Protein AF-A0A496SIJ0-F1 (afdb_monomer_lite)

Sequence (50 aa):
MSTRREREREAHRREILEAAGRVFARKGFAGATMDEIAQEAEFSKAALYF

Secondary structure (DSSP, 8-state):
---HHHHHHHHHHHHHHHHHHHHHHHHHHHH--HHHHHHHTT--GGGG--

Foldseek 3Di:
DDDPVRVVLVVLVVLLVVLVVVQCVVQNPVRHDLCSSCVSSVHDSVSVVD

Radius of gyration: 11.94 Å; chains: 1; bounding box: 29×20×30 Å

pLDDT: mean 94.7, std 5.95, range [65.88, 98.62]

Structure (mmCIF, N/CA/C/O backbone):
data_AF-A0A496SIJ0-F1
#
_entry.id   AF-A0A496SIJ0-F1
#
loop_
_atom_site.group_PDB
_atom_site.id
_atom_site.type_symbol
_atom_site.label_atom_id
_atom_site.label_alt_id
_atom_site.label_comp_id
_atom_site.label_asym_id
_atom_site.label_entity_id
_atom_site.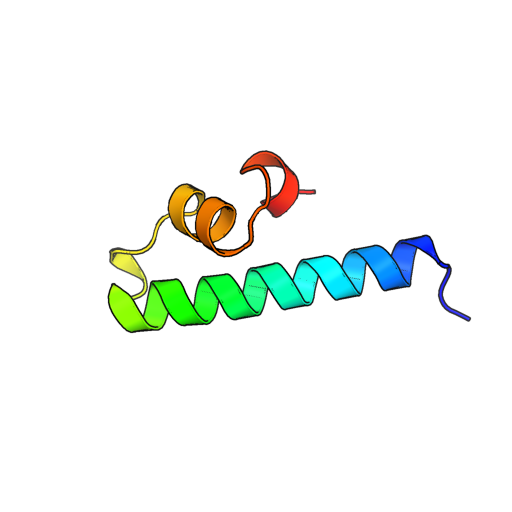label_seq_id
_atom_site.pdbx_PDB_ins_code
_atom_site.Cartn_x
_atom_site.Cartn_y
_atom_site.Cartn_z
_atom_site.occupancy
_atom_site.B_iso_or_equiv
_atom_site.auth_seq_id
_atom_site.auth_comp_id
_atom_site.auth_asym_id
_atom_site.auth_atom_id
_atom_site.pdbx_PDB_model_num
ATOM 1 N N . MET A 1 1 ? 18.597 -13.314 -17.200 1.00 65.88 1 MET A N 1
ATOM 2 C CA . MET A 1 1 ? 19.051 -12.066 -16.547 1.00 65.88 1 MET A CA 1
ATOM 3 C C . MET A 1 1 ? 17.851 -11.151 -16.421 1.00 65.88 1 MET A C 1
ATOM 5 O O . MET A 1 1 ? 17.191 -10.962 -17.433 1.00 65.88 1 MET A O 1
ATOM 9 N N . SER A 1 2 ? 17.548 -10.624 -15.232 1.00 76.19 2 SER A N 1
ATOM 10 C CA . SER A 1 2 ? 16.497 -9.608 -15.115 1.00 76.19 2 SER A CA 1
ATOM 11 C C . SER A 1 2 ? 16.987 -8.278 -15.678 1.00 76.19 2 SER A C 1
ATOM 13 O O . SER A 1 2 ? 18.160 -7.906 -15.539 1.00 76.19 2 SER A O 1
ATOM 15 N N . THR A 1 3 ? 16.097 -7.556 -16.339 1.00 93.31 3 THR A N 1
ATOM 16 C CA . THR A 1 3 ? 16.352 -6.199 -16.812 1.00 93.31 3 THR A CA 1
ATOM 17 C C . THR A 1 3 ? 16.483 -5.247 -15.622 1.00 93.31 3 THR A C 1
ATOM 19 O O . THR A 1 3 ? 16.012 -5.518 -14.515 1.00 93.31 3 THR A O 1
ATOM 22 N N . ARG A 1 4 ? 17.130 -4.096 -15.832 1.00 92.69 4 ARG A N 1
ATOM 23 C CA . ARG A 1 4 ? 17.193 -3.037 -14.811 1.00 92.69 4 ARG A CA 1
ATOM 24 C C . ARG A 1 4 ? 15.791 -2.640 -14.324 1.00 92.69 4 ARG A C 1
ATOM 26 O O . ARG A 1 4 ? 15.571 -2.553 -13.123 1.00 92.69 4 ARG A O 1
ATOM 33 N N . ARG A 1 5 ? 14.848 -2.509 -15.260 1.00 91.19 5 ARG A N 1
ATOM 34 C CA . ARG A 1 5 ? 13.450 -2.150 -14.998 1.00 91.19 5 ARG A CA 1
ATOM 35 C C . ARG A 1 5 ? 12.727 -3.170 -14.114 1.00 91.19 5 ARG A C 1
ATOM 37 O O . ARG A 1 5 ? 11.963 -2.786 -13.237 1.00 91.19 5 ARG A O 1
ATOM 44 N N . GLU A 1 6 ? 12.974 -4.464 -14.313 1.00 93.50 6 GLU A N 1
ATOM 45 C CA . GLU A 1 6 ? 12.390 -5.512 -13.462 1.00 93.50 6 GLU A CA 1
ATOM 46 C C . GLU A 1 6 ? 12.912 -5.445 -12.025 1.00 93.50 6 GLU A C 1
ATOM 48 O O . GLU A 1 6 ? 12.136 -5.630 -11.091 1.00 93.50 6 GLU A O 1
ATOM 53 N N . ARG A 1 7 ? 14.204 -5.140 -11.836 1.00 94.25 7 ARG A N 1
ATOM 54 C CA . ARG A 1 7 ? 14.785 -4.983 -10.493 1.00 94.25 7 ARG A CA 1
ATOM 55 C C . ARG A 1 7 ? 14.222 -3.777 -9.753 1.00 94.25 7 ARG A C 1
ATOM 57 O O . ARG A 1 7 ? 13.923 -3.899 -8.572 1.00 94.25 7 ARG A O 1
ATOM 64 N N . GLU A 1 8 ? 14.069 -2.648 -10.441 1.00 94.00 8 GLU A N 1
ATOM 65 C CA . GLU A 1 8 ? 13.466 -1.434 -9.874 1.00 94.00 8 GLU A CA 1
ATOM 66 C C . GLU A 1 8 ? 12.005 -1.690 -9.472 1.00 94.00 8 GLU A C 1
ATOM 68 O O . GLU A 1 8 ? 11.611 -1.393 -8.348 1.00 94.00 8 GLU A O 1
ATOM 73 N N . ARG A 1 9 ? 11.224 -2.364 -10.327 1.00 92.62 9 ARG A N 1
ATOM 74 C CA . ARG A 1 9 ? 9.842 -2.746 -10.003 1.00 92.62 9 ARG A CA 1
ATOM 75 C C . ARG A 1 9 ? 9.752 -3.672 -8.785 1.00 92.62 9 ARG A C 1
ATOM 77 O O . ARG A 1 9 ? 8.868 -3.499 -7.952 1.00 92.62 9 ARG A O 1
ATOM 84 N N . GLU A 1 10 ? 10.653 -4.644 -8.664 1.00 95.19 10 GLU A N 1
ATOM 85 C CA . GLU A 1 10 ? 10.679 -5.546 -7.506 1.00 95.19 10 GLU A CA 1
ATOM 86 C C . GLU A 1 10 ? 11.142 -4.842 -6.219 1.00 95.19 10 GLU A C 1
ATOM 88 O O . GLU A 1 10 ? 10.716 -5.200 -5.121 1.00 95.19 10 GLU A O 1
ATOM 93 N N . ALA A 1 11 ? 12.009 -3.831 -6.326 1.00 95.12 11 ALA A N 1
ATOM 94 C CA . ALA A 1 11 ? 12.377 -2.985 -5.193 1.00 95.12 11 ALA A CA 1
ATOM 95 C C . ALA A 1 11 ? 11.167 -2.182 -4.693 1.00 95.12 11 ALA A C 1
ATOM 97 O O . ALA A 1 11 ? 10.780 -2.347 -3.538 1.00 95.12 11 ALA A O 1
ATOM 98 N N . HIS A 1 12 ? 10.484 -1.454 -5.583 1.00 95.44 12 HIS A N 1
ATOM 99 C CA . HIS A 1 12 ? 9.279 -0.697 -5.223 1.00 95.44 12 HIS A CA 1
ATOM 100 C C . HIS A 1 12 ? 8.180 -1.597 -4.647 1.00 95.44 12 HIS A C 1
ATOM 102 O O . HIS A 1 12 ? 7.533 -1.255 -3.661 1.00 95.44 12 HIS A O 1
ATOM 108 N N . ARG A 1 13 ? 7.987 -2.796 -5.217 1.00 95.44 13 ARG A N 1
ATOM 109 C CA . ARG A 1 13 ? 7.024 -3.768 -4.684 1.00 95.44 13 ARG A CA 1
ATOM 110 C C . ARG A 1 13 ? 7.329 -4.123 -3.228 1.00 95.44 13 ARG A C 1
ATOM 112 O O . ARG A 1 13 ? 6.400 -4.228 -2.431 1.00 95.44 13 ARG A O 1
ATOM 119 N N . ARG A 1 14 ? 8.602 -4.323 -2.876 1.00 97.25 14 ARG A N 1
ATOM 120 C CA . ARG A 1 14 ? 9.000 -4.631 -1.495 1.00 97.25 14 ARG A CA 1
ATOM 121 C C . ARG A 1 14 ? 8.750 -3.456 -0.559 1.00 97.25 14 ARG A C 1
ATOM 123 O O . ARG A 1 14 ? 8.152 -3.668 0.489 1.00 97.25 14 ARG A O 1
ATOM 130 N N . GLU A 1 15 ? 9.106 -2.244 -0.966 1.00 97.62 15 GLU A N 1
ATOM 131 C CA . GLU A 1 15 ? 8.862 -1.023 -0.182 1.00 97.62 15 GLU A CA 1
ATOM 132 C C . GLU A 1 15 ? 7.368 -0.839 0.132 1.00 97.62 15 GLU A C 1
ATOM 134 O O . GLU A 1 15 ? 6.989 -0.625 1.286 1.00 97.62 15 GLU A O 1
ATOM 139 N N . ILE A 1 16 ? 6.502 -1.032 -0.870 1.00 97.50 16 ILE A N 1
ATOM 140 C CA . ILE A 1 16 ? 5.042 -0.969 -0.707 1.00 97.50 16 ILE A CA 1
ATOM 141 C C . ILE A 1 16 ? 4.542 -2.050 0.263 1.00 97.50 16 ILE A C 1
ATOM 143 O O . ILE A 1 16 ? 3.694 -1.772 1.111 1.00 97.50 16 ILE A O 1
ATOM 147 N N . LEU A 1 17 ? 5.046 -3.284 0.162 1.00 97.88 17 LEU A N 1
ATOM 148 C CA . LEU A 1 17 ? 4.632 -4.383 1.042 1.00 97.88 17 LEU A CA 1
ATOM 149 C C . LEU A 1 17 ? 5.066 -4.161 2.496 1.00 97.88 17 LEU A C 1
ATOM 151 O O . LEU A 1 17 ? 4.295 -4.442 3.414 1.00 97.88 17 LEU A O 1
ATOM 155 N N . GLU A 1 18 ? 6.268 -3.633 2.718 1.00 98.44 18 GLU A N 1
ATOM 156 C CA . GLU A 1 18 ? 6.746 -3.288 4.057 1.00 98.44 18 GLU A CA 1
ATOM 157 C C . GLU A 1 18 ? 5.921 -2.155 4.676 1.00 98.44 18 GLU A C 1
ATOM 159 O O . GLU A 1 18 ? 5.503 -2.253 5.833 1.00 98.44 18 GLU A O 1
ATOM 1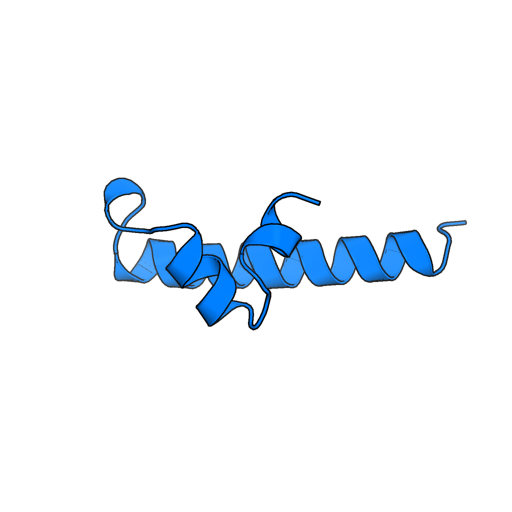64 N N . ALA A 1 19 ? 5.628 -1.107 3.901 1.00 98.38 19 ALA A N 1
ATOM 165 C CA . ALA A 1 19 ? 4.743 -0.023 4.316 1.00 98.38 19 ALA A CA 1
ATOM 166 C C . ALA A 1 19 ? 3.337 -0.533 4.654 1.00 98.38 19 ALA A C 1
ATOM 168 O O . ALA A 1 19 ? 2.800 -0.220 5.719 1.00 98.38 19 ALA A O 1
ATOM 169 N N . ALA A 1 20 ? 2.770 -1.394 3.804 1.00 98.31 20 ALA A N 1
ATOM 170 C CA . ALA A 1 20 ? 1.485 -2.032 4.058 1.00 98.31 20 ALA A CA 1
ATOM 171 C C . ALA A 1 20 ? 1.499 -2.819 5.375 1.00 98.31 20 ALA A C 1
ATOM 173 O 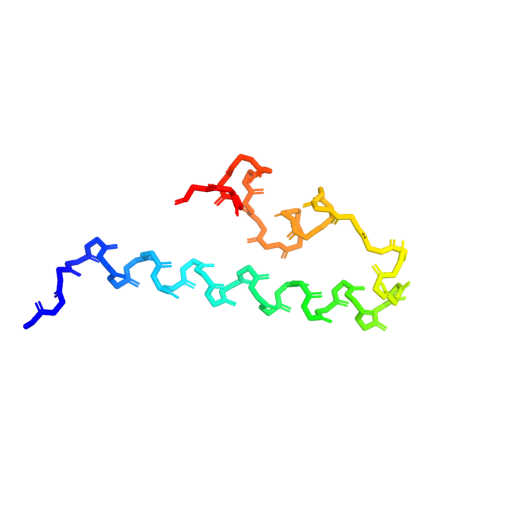O . ALA A 1 20 ? 0.596 -2.658 6.193 1.00 98.31 20 ALA A O 1
ATOM 174 N N . GLY A 1 21 ? 2.558 -3.595 5.631 1.00 98.56 21 GLY A N 1
ATOM 175 C CA . GLY A 1 21 ? 2.750 -4.307 6.894 1.00 98.56 21 GLY A CA 1
ATOM 176 C C . GLY A 1 21 ? 2.710 -3.380 8.114 1.00 98.56 21 GLY A C 1
ATOM 177 O O . GLY A 1 21 ? 2.026 -3.686 9.092 1.00 98.56 21 GLY A O 1
ATOM 178 N N . ARG A 1 22 ? 3.366 -2.213 8.044 1.00 98.62 22 ARG A N 1
ATOM 179 C CA . ARG A 1 22 ? 3.341 -1.205 9.121 1.00 98.62 22 ARG A CA 1
ATOM 180 C C . ARG A 1 22 ? 1.951 -0.602 9.323 1.00 98.62 22 ARG A C 1
ATOM 182 O O . ARG A 1 22 ? 1.508 -0.469 10.463 1.00 98.62 22 ARG A O 1
ATOM 189 N N . VAL A 1 23 ? 1.241 -0.262 8.247 1.00 98.62 23 VAL A N 1
ATOM 190 C CA . VAL A 1 23 ? -0.126 0.280 8.336 1.00 98.62 23 VAL A CA 1
ATOM 191 C C . VAL A 1 23 ? -1.081 -0.760 8.927 1.00 98.62 23 VAL A C 1
ATOM 193 O O . VAL A 1 23 ? -1.803 -0.454 9.878 1.00 98.62 23 VAL A O 1
ATOM 196 N N . PHE A 1 24 ? -1.035 -2.001 8.436 1.00 98.56 24 PHE A N 1
ATOM 197 C CA . PHE A 1 24 ? -1.856 -3.096 8.953 1.00 98.56 24 PHE A CA 1
ATOM 198 C C . PHE A 1 24 ? -1.563 -3.392 10.424 1.00 98.56 24 PHE A C 1
ATOM 200 O O . PHE A 1 24 ? -2.500 -3.596 11.190 1.00 98.56 24 PHE A O 1
ATOM 207 N N . ALA A 1 25 ? -0.298 -3.357 10.853 1.00 98.44 25 ALA A N 1
ATOM 208 C CA . ALA A 1 25 ? 0.058 -3.547 12.258 1.00 98.44 25 ALA A CA 1
ATOM 209 C C . ALA A 1 25 ? -0.530 -2.457 13.174 1.00 98.44 25 ALA A C 1
ATOM 211 O O . ALA A 1 25 ? -0.894 -2.744 14.311 1.00 98.44 25 ALA A O 1
ATOM 212 N N . ARG A 1 26 ? -0.652 -1.214 12.686 1.00 98.19 26 ARG A N 1
ATOM 213 C CA . ARG A 1 26 ? -1.190 -0.088 13.469 1.00 98.19 26 ARG A CA 1
ATOM 214 C C . ARG A 1 26 ? -2.718 -0.025 13.484 1.00 98.19 26 ARG A C 1
ATOM 216 O O . ARG A 1 26 ? -3.283 0.448 14.465 1.00 98.19 26 ARG A O 1
ATOM 223 N N . LYS A 1 27 ? -3.385 -0.443 12.404 1.00 97.94 27 LYS A N 1
ATOM 224 C CA . LYS A 1 27 ? -4.828 -0.198 12.191 1.00 97.94 27 LYS A CA 1
ATOM 225 C C . LYS A 1 27 ? -5.673 -1.451 11.976 1.00 97.94 27 LYS A C 1
ATOM 227 O O . LYS A 1 27 ? -6.896 -1.362 11.885 1.00 97.94 27 LYS A O 1
ATOM 232 N N . GLY A 1 28 ? -5.037 -2.615 11.886 1.00 97.50 28 GLY A N 1
ATOM 233 C CA . GLY A 1 28 ? -5.667 -3.827 11.381 1.00 97.50 28 GLY A CA 1
ATOM 234 C C . GLY A 1 28 ? -5.951 -3.746 9.879 1.00 97.50 28 GLY A C 1
ATOM 235 O O . GLY A 1 28 ? -5.810 -2.703 9.241 1.00 97.50 28 GLY A O 1
ATOM 236 N N . PHE A 1 29 ? -6.370 -4.870 9.299 1.00 95.81 29 PHE A N 1
ATOM 237 C CA . PHE A 1 29 ? -6.628 -4.960 7.860 1.00 95.81 29 PHE A CA 1
ATOM 238 C C . PHE A 1 29 ? -7.811 -4.084 7.418 1.00 95.81 29 PHE A C 1
ATOM 240 O O . PHE A 1 29 ? -7.705 -3.356 6.441 1.00 95.81 29 PHE A O 1
ATOM 247 N N . ALA A 1 30 ? -8.920 -4.110 8.166 1.00 97.00 30 ALA A N 1
ATOM 248 C CA . ALA A 1 30 ? -10.132 -3.364 7.817 1.00 97.00 30 ALA A CA 1
ATOM 249 C C . ALA A 1 30 ? -9.997 -1.840 7.994 1.00 97.00 30 ALA A C 1
ATOM 251 O O . ALA A 1 30 ? -10.715 -1.086 7.344 1.00 97.00 30 ALA A O 1
ATOM 252 N N . GLY A 1 31 ? -9.104 -1.388 8.881 1.00 97.38 31 GLY A N 1
ATOM 253 C CA . GLY A 1 31 ? -8.878 0.034 9.157 1.00 97.38 31 GLY A CA 1
ATOM 254 C C . GLY A 1 31 ? -7.806 0.681 8.280 1.00 97.38 31 GLY A C 1
ATOM 255 O O . GLY A 1 31 ? -7.633 1.896 8.333 1.00 97.38 31 GLY A O 1
ATOM 256 N N . 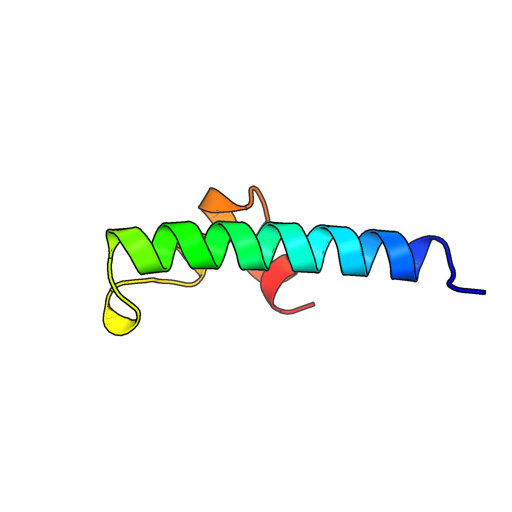ALA A 1 32 ? -7.069 -0.110 7.503 1.00 98.12 32 ALA A N 1
ATOM 257 C CA . ALA A 1 32 ? -6.028 0.378 6.613 1.00 98.12 32 ALA A CA 1
ATOM 258 C C . ALA A 1 32 ? -6.608 0.801 5.260 1.00 98.12 32 ALA A C 1
ATOM 260 O O . ALA A 1 32 ? -7.471 0.123 4.700 1.00 98.12 32 ALA A O 1
ATOM 261 N N . THR A 1 33 ? -6.090 1.893 4.698 1.00 97.88 33 THR A N 1
ATOM 262 C CA . THR A 1 33 ? -6.479 2.353 3.358 1.00 97.88 33 THR A CA 1
ATOM 263 C C . THR A 1 33 ? -5.289 2.382 2.407 1.00 97.88 33 THR A C 1
ATOM 265 O O . THR A 1 33 ? -4.140 2.542 2.813 1.00 97.88 33 THR A O 1
ATOM 268 N N . MET A 1 34 ? -5.564 2.265 1.107 1.00 96.44 34 MET A N 1
ATOM 269 C CA . MET A 1 34 ? -4.523 2.334 0.075 1.00 96.44 34 MET A CA 1
ATOM 270 C C . MET A 1 34 ? -3.828 3.701 0.022 1.00 96.44 34 MET A C 1
ATOM 272 O O . MET A 1 34 ? -2.659 3.760 -0.342 1.00 96.44 34 MET A O 1
ATOM 276 N N . ASP A 1 35 ? -4.517 4.784 0.400 1.00 97.69 35 ASP A N 1
ATOM 277 C CA . ASP A 1 35 ? -3.906 6.118 0.490 1.00 97.69 35 ASP A CA 1
ATOM 278 C C . ASP A 1 35 ? -2.852 6.176 1.593 1.00 97.69 35 ASP A C 1
ATOM 280 O O . ASP A 1 35 ? -1.762 6.699 1.386 1.00 97.69 35 ASP A O 1
ATOM 284 N N . GLU A 1 36 ? -3.145 5.577 2.744 1.00 97.88 36 GLU A N 1
ATOM 285 C CA . GLU A 1 36 ? -2.206 5.523 3.864 1.00 97.88 36 GLU A CA 1
ATOM 286 C C . GLU A 1 36 ? -0.999 4.646 3.555 1.00 97.88 36 GLU A C 1
ATOM 288 O O . GLU A 1 36 ? 0.118 4.996 3.919 1.00 97.88 36 GLU A O 1
ATOM 293 N N . ILE A 1 37 ? -1.208 3.526 2.858 1.00 97.94 37 ILE A N 1
ATOM 294 C CA . ILE A 1 37 ? -0.111 2.660 2.414 1.00 97.94 37 ILE A CA 1
ATOM 295 C C . ILE A 1 37 ? 0.769 3.400 1.404 1.00 97.94 37 ILE A C 1
ATOM 297 O O . ILE A 1 37 ? 1.989 3.349 1.518 1.00 97.94 37 ILE A O 1
ATOM 301 N N . ALA A 1 38 ? 0.170 4.114 0.447 1.00 97.38 38 ALA A N 1
ATOM 302 C CA . ALA A 1 38 ? 0.914 4.908 -0.524 1.00 97.38 38 ALA A CA 1
ATOM 303 C C . ALA A 1 38 ? 1.734 6.009 0.159 1.00 97.38 38 ALA A C 1
ATOM 305 O O . ALA A 1 38 ? 2.917 6.162 -0.134 1.00 97.38 38 ALA A O 1
ATOM 306 N N . GLN A 1 39 ? 1.135 6.712 1.122 1.00 97.69 39 GLN A N 1
ATOM 307 C CA . GLN A 1 39 ? 1.817 7.742 1.899 1.00 97.69 39 GLN A CA 1
ATOM 308 C C . GLN A 1 39 ? 2.961 7.172 2.752 1.00 97.69 39 GLN A C 1
ATOM 310 O O . GLN A 1 39 ? 4.047 7.738 2.754 1.00 97.69 39 GLN A O 1
ATOM 315 N N . GLU A 1 40 ? 2.745 6.046 3.438 1.00 98.00 40 GLU A N 1
ATOM 316 C CA . GLU A 1 40 ? 3.764 5.361 4.251 1.00 98.00 40 GLU A CA 1
ATOM 317 C C . GLU A 1 40 ? 4.925 4.812 3.407 1.00 98.00 40 GLU A C 1
ATOM 319 O O . GLU A 1 40 ? 6.036 4.655 3.913 1.00 98.00 40 GLU A O 1
ATOM 324 N N . ALA A 1 41 ? 4.660 4.485 2.141 1.00 97.25 41 ALA A N 1
ATOM 325 C CA . ALA A 1 41 ? 5.658 4.010 1.192 1.00 97.25 41 ALA A CA 1
ATOM 326 C C . ALA A 1 41 ? 6.343 5.153 0.416 1.00 97.25 41 ALA A C 1
ATOM 328 O O . ALA A 1 41 ? 7.270 4.881 -0.333 1.00 97.25 41 ALA A O 1
ATOM 329 N N . GLU A 1 42 ? 5.888 6.404 0.562 1.00 96.69 42 GLU A N 1
ATOM 330 C CA . GLU A 1 42 ? 6.321 7.562 -0.242 1.00 96.69 42 GLU A CA 1
ATOM 331 C C . GLU A 1 42 ? 6.032 7.422 -1.754 1.00 96.69 42 GLU A C 1
ATOM 333 O O . GLU A 1 42 ? 6.695 8.014 -2.606 1.00 96.69 42 GLU A O 1
ATOM 338 N N . PHE A 1 43 ? 4.978 6.679 -2.103 1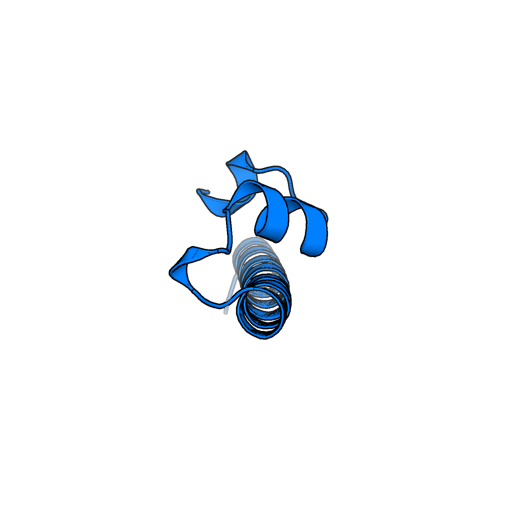.00 95.75 43 PHE A N 1
ATOM 339 C CA . PHE A 1 43 ? 4.502 6.518 -3.476 1.00 95.75 43 PHE A CA 1
ATOM 340 C C . PHE A 1 43 ? 3.216 7.305 -3.729 1.00 95.75 43 PHE A C 1
ATOM 342 O O . PHE A 1 43 ? 2.410 7.580 -2.841 1.00 95.75 43 PHE A O 1
ATOM 349 N N . SER A 1 44 ? 2.965 7.616 -5.002 1.00 95.38 44 SER A N 1
ATOM 350 C CA . SER A 1 44 ? 1.626 8.041 -5.411 1.00 95.38 44 SER A CA 1
ATOM 351 C C . SER A 1 44 ? 0.642 6.876 -5.287 1.00 95.38 44 SER A C 1
ATOM 353 O O . SER A 1 44 ? 0.993 5.730 -5.569 1.00 95.38 44 SER A O 1
ATOM 355 N N . LYS A 1 45 ? -0.626 7.163 -4.971 1.00 92.62 45 LYS A N 1
ATOM 356 C CA . LYS A 1 45 ? -1.690 6.145 -4.950 1.00 92.62 45 LYS A CA 1
ATOM 357 C C . LYS A 1 45 ? -1.755 5.345 -6.256 1.00 92.62 45 LYS A C 1
ATOM 359 O O . LYS A 1 45 ? -1.966 4.140 -6.227 1.00 92.62 45 LYS A O 1
ATOM 364 N N . ALA A 1 46 ? -1.559 6.011 -7.396 1.00 92.94 46 ALA A N 1
ATOM 365 C CA . ALA A 1 46 ? -1.563 5.373 -8.708 1.00 92.94 46 ALA A CA 1
ATOM 366 C C . ALA A 1 46 ? -0.458 4.313 -8.833 1.00 92.94 46 ALA A C 1
ATOM 368 O O . ALA A 1 46 ? -0.721 3.228 -9.338 1.00 92.94 46 ALA A O 1
ATOM 369 N N . ALA A 1 47 ? 0.744 4.589 -8.318 1.00 90.50 47 ALA A N 1
ATOM 370 C CA . ALA A 1 47 ? 1.886 3.678 -8.404 1.00 90.50 47 ALA A CA 1
ATOM 371 C C . ALA A 1 47 ? 1.673 2.343 -7.670 1.00 90.50 47 ALA A C 1
ATOM 373 O O . ALA A 1 47 ? 2.353 1.376 -7.978 1.00 90.50 47 ALA A O 1
ATOM 374 N N . LEU A 1 48 ? 0.714 2.248 -6.744 1.00 89.38 48 LEU A N 1
ATOM 375 C CA . LEU A 1 48 ? 0.375 0.971 -6.103 1.00 89.38 48 LEU A CA 1
ATOM 376 C C . LEU A 1 48 ? -0.379 0.019 -7.047 1.00 89.38 48 LEU A C 1
ATOM 378 O O . LEU A 1 48 ? -0.443 -1.180 -6.781 1.00 89.38 48 LEU A O 1
ATOM 382 N N . TYR A 1 49 ? -0.958 0.542 -8.129 1.00 86.75 49 TYR A N 1
ATOM 383 C CA . TYR A 1 49 ? -1.768 -0.217 -9.083 1.00 86.75 49 TYR A CA 1
ATOM 384 C C . TYR A 1 49 ? -1.052 -0.501 -10.416 1.00 86.75 49 TYR A C 1
ATOM 386 O O . TYR A 1 49 ? -1.637 -1.178 -11.263 1.00 86.75 49 TYR A O 1
ATOM 394 N N . PHE A 1 50 ? 0.182 -0.014 -10.611 1.00 81.69 50 PHE A N 1
ATOM 395 C CA . PHE A 1 50 ? 0.970 -0.157 -11.847 1.00 81.69 50 PHE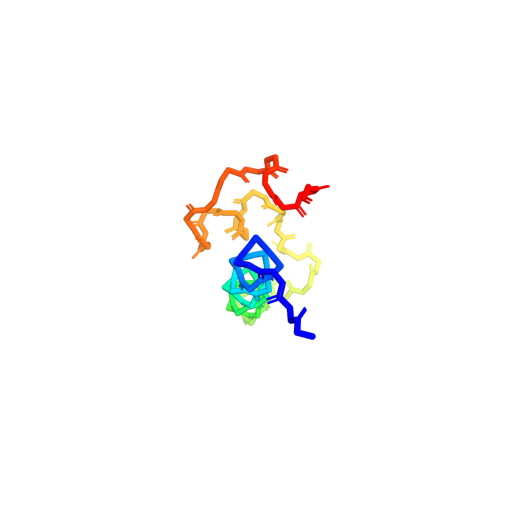 A CA 1
ATOM 396 C C . PHE A 1 50 ? 2.326 -0.826 -11.583 1.00 81.69 50 PHE A C 1
ATOM 398 O O . PHE A 1 50 ? 2.726 -1.698 -12.392 1.00 81.69 50 PHE A O 1
#